Protein AF-A0A8T5Y7A7-F1 (afdb_monomer_lite)

Radius of gyration: 13.47 Å; chains: 1; bounding box: 34×18×34 Å

Structure (mmCIF, N/CA/C/O backbone):
data_AF-A0A8T5Y7A7-F1
#
_entry.id   AF-A0A8T5Y7A7-F1
#
loop_
_atom_site.group_PDB
_atom_site.id
_atom_site.type_symbol
_atom_site.label_atom_id
_atom_site.label_alt_id
_atom_site.label_comp_id
_atom_site.label_asym_id
_atom_site.label_entity_id
_atom_site.label_seq_id
_atom_site.pdbx_PDB_ins_code
_atom_site.Cartn_x
_atom_site.Cartn_y
_atom_site.Cartn_z
_atom_site.occupancy
_atom_site.B_iso_or_equiv
_atom_site.auth_seq_id
_atom_site.auth_comp_id
_atom_site.auth_asym_id
_atom_site.auth_atom_id
_atom_site.pdbx_PDB_model_num
ATOM 1 N N . MET A 1 1 ? -9.309 -0.826 -18.437 1.00 56.28 1 MET A N 1
ATOM 2 C CA . MET A 1 1 ? -7.847 -0.686 -18.276 1.00 56.28 1 MET A CA 1
ATOM 3 C C . MET A 1 1 ? -7.447 -1.759 -17.277 1.00 56.28 1 MET A C 1
ATOM 5 O O . MET A 1 1 ? -7.990 -1.749 -16.181 1.00 56.28 1 MET A O 1
ATOM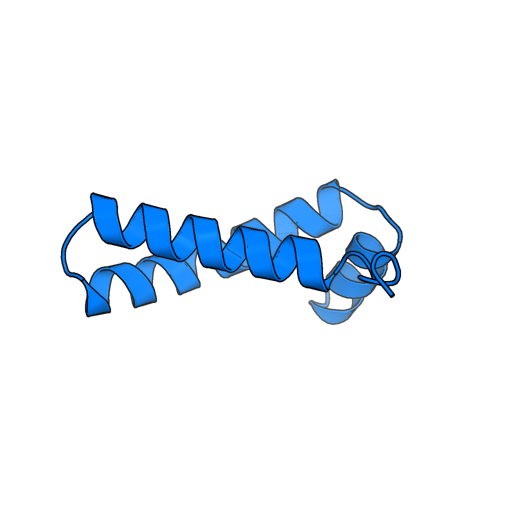 9 N N . ASP A 1 2 ? -6.684 -2.762 -17.706 1.00 76.81 2 ASP A N 1
ATOM 10 C CA . ASP A 1 2 ? -6.429 -3.977 -16.920 1.00 76.81 2 ASP A CA 1
ATOM 11 C C . ASP A 1 2 ? -5.312 -3.741 -15.892 1.00 76.81 2 ASP A C 1
ATOM 13 O O . ASP A 1 2 ? -4.322 -3.079 -16.205 1.00 76.81 2 ASP A O 1
ATOM 17 N N . ILE A 1 3 ? -5.450 -4.272 -14.671 1.00 72.44 3 ILE A N 1
ATOM 18 C CA . ILE A 1 3 ? -4.440 -4.109 -13.606 1.00 72.44 3 ILE A CA 1
ATOM 19 C C . ILE A 1 3 ? -3.084 -4.653 -14.075 1.00 72.44 3 ILE A C 1
ATOM 21 O O . ILE A 1 3 ? -2.049 -4.070 -13.758 1.00 72.44 3 ILE A O 1
ATOM 25 N N . SER A 1 4 ? -3.085 -5.708 -14.893 1.00 76.38 4 SER A N 1
ATOM 26 C CA . SER A 1 4 ? -1.872 -6.308 -15.453 1.00 76.38 4 SER A CA 1
ATOM 27 C C . SER A 1 4 ? -1.093 -5.314 -16.320 1.00 76.38 4 SER A C 1
ATOM 29 O O . SER A 1 4 ? 0.127 -5.229 -16.212 1.00 76.38 4 SER A O 1
ATOM 31 N N . SER A 1 5 ? -1.791 -4.478 -17.099 1.00 80.25 5 SER A N 1
ATOM 32 C CA . SER A 1 5 ? -1.145 -3.469 -17.950 1.00 80.25 5 SER A CA 1
ATOM 33 C C . SER A 1 5 ? -0.551 -2.314 -17.135 1.00 80.25 5 SER A C 1
ATOM 35 O O . SER A 1 5 ? 0.438 -1.712 -17.550 1.00 80.25 5 SER A O 1
ATOM 37 N N . LEU A 1 6 ? -1.145 -1.973 -15.985 1.00 78.31 6 LEU A N 1
ATOM 38 C CA . LEU A 1 6 ? -0.585 -0.979 -15.063 1.00 78.31 6 LEU A CA 1
ATOM 39 C C . LEU A 1 6 ? 0.666 -1.516 -14.365 1.00 78.31 6 LEU A C 1
ATOM 41 O O . LEU A 1 6 ? 1.620 -0.766 -14.194 1.00 78.31 6 LEU A O 1
ATOM 45 N N . VAL A 1 7 ? 0.689 -2.807 -14.013 1.00 78.19 7 VAL A N 1
ATOM 46 C CA . VAL A 1 7 ? 1.874 -3.467 -13.441 1.00 78.19 7 VAL A CA 1
ATOM 47 C C . VAL A 1 7 ? 3.038 -3.445 -14.426 1.00 78.19 7 VAL A C 1
ATOM 49 O O . VAL A 1 7 ? 4.147 -3.096 -14.032 1.00 78.19 7 VAL A O 1
ATOM 52 N N . GLU A 1 8 ? 2.811 -3.782 -15.696 1.00 80.12 8 GLU A N 1
ATOM 53 C CA . GLU A 1 8 ? 3.874 -3.766 -16.710 1.00 80.12 8 GLU A CA 1
ATOM 54 C C . GLU A 1 8 ? 4.434 -2.362 -16.936 1.00 80.12 8 GLU A C 1
ATOM 56 O O . GLU A 1 8 ? 5.651 -2.172 -16.928 1.00 80.12 8 GLU A O 1
ATOM 61 N N . ARG A 1 9 ? 3.555 -1.359 -17.040 1.00 80.81 9 ARG A N 1
ATOM 62 C CA . ARG A 1 9 ? 3.962 0.046 -17.161 1.00 80.81 9 ARG A CA 1
ATOM 63 C C . ARG A 1 9 ? 4.734 0.517 -15.932 1.00 80.81 9 ARG A C 1
ATOM 65 O O . ARG A 1 9 ? 5.831 1.051 -16.073 1.00 80.81 9 ARG A O 1
ATOM 72 N N . ALA A 1 10 ? 4.227 0.244 -14.733 1.00 78.38 10 ALA A N 1
ATOM 73 C CA . ALA A 1 10 ? 4.906 0.586 -13.489 1.00 78.38 10 ALA A CA 1
ATOM 74 C C . ALA A 1 10 ? 6.294 -0.076 -13.384 1.00 78.38 10 ALA A C 1
ATOM 76 O O . ALA A 1 10 ? 7.253 0.572 -12.975 1.00 78.38 10 ALA A O 1
ATOM 77 N N . ARG A 1 11 ? 6.440 -1.337 -13.822 1.00 73.69 11 ARG A N 1
ATOM 78 C CA . ARG A 1 11 ? 7.745 -2.027 -13.882 1.00 73.69 11 ARG A CA 1
ATOM 79 C C . ARG A 1 11 ? 8.693 -1.432 -14.922 1.00 73.69 11 ARG A C 1
ATOM 81 O O . ARG A 1 11 ? 9.900 -1.514 -14.737 1.00 73.69 11 ARG A O 1
ATOM 88 N N . SER A 1 12 ? 8.167 -0.832 -15.990 1.00 77.56 12 SER A N 1
ATOM 89 C CA . SER A 1 12 ? 8.966 -0.127 -17.002 1.00 77.56 12 SER A CA 1
ATOM 90 C C . SER A 1 12 ? 9.442 1.271 -16.576 1.00 77.56 12 SER A C 1
ATOM 92 O O . SER A 1 12 ? 10.164 1.910 -17.335 1.00 77.56 12 SER A O 1
ATOM 94 N N . GLY A 1 13 ? 9.080 1.736 -15.371 1.00 73.75 13 GLY A N 1
ATOM 95 C CA . GLY A 1 13 ? 9.447 3.061 -14.854 1.00 73.75 13 GLY A CA 1
ATOM 96 C C . GLY A 1 13 ? 8.373 4.138 -15.041 1.00 73.75 13 GLY A C 1
ATOM 97 O O . GLY A 1 13 ? 8.660 5.319 -14.878 1.00 73.75 13 GLY A O 1
ATOM 98 N N . ASP A 1 14 ? 7.138 3.756 -15.379 1.00 82.88 14 ASP A N 1
ATOM 99 C CA . ASP A 1 14 ? 6.003 4.680 -15.447 1.00 82.88 14 ASP A CA 1
ATOM 100 C C . ASP A 1 14 ? 5.478 4.988 -14.032 1.00 82.88 14 ASP A C 1
ATOM 102 O O . ASP A 1 14 ? 4.702 4.224 -13.444 1.00 82.88 14 ASP A O 1
ATOM 106 N N . GLU A 1 15 ? 5.921 6.119 -13.482 1.00 79.62 15 GLU A N 1
ATOM 107 C CA . GLU A 1 15 ? 5.525 6.604 -12.155 1.00 79.62 15 GLU A CA 1
ATOM 108 C C . GLU A 1 15 ? 4.011 6.851 -12.042 1.00 79.62 15 GLU A C 1
ATOM 110 O O . GLU A 1 15 ? 3.422 6.608 -10.988 1.00 79.62 15 GLU A O 1
ATOM 115 N N . GLU A 1 16 ? 3.344 7.274 -13.121 1.00 84.06 16 GLU A N 1
ATOM 116 C CA . GLU A 1 16 ? 1.902 7.540 -13.112 1.00 84.06 16 GLU A CA 1
ATOM 117 C C . GLU A 1 16 ? 1.105 6.232 -13.018 1.00 84.06 16 GLU A C 1
ATOM 119 O O . GLU A 1 16 ? 0.130 6.130 -12.263 1.00 84.06 16 GLU A O 1
ATOM 124 N N . ALA A 1 17 ? 1.539 5.201 -13.750 1.00 83.31 17 ALA A N 1
ATOM 125 C CA . ALA A 1 17 ? 0.964 3.865 -13.647 1.00 83.31 17 ALA A CA 1
ATOM 126 C C . ALA A 1 17 ? 1.178 3.267 -12.248 1.00 83.31 17 ALA A C 1
ATOM 128 O O . ALA A 1 17 ? 0.256 2.654 -11.700 1.00 83.31 17 ALA A O 1
ATOM 129 N N . PHE A 1 18 ? 2.353 3.487 -11.648 1.00 79.62 18 PHE A N 1
ATOM 130 C CA . PHE A 1 18 ? 2.647 3.051 -10.285 1.00 79.62 18 PHE A CA 1
ATOM 131 C C . PHE A 1 18 ? 1.769 3.769 -9.249 1.00 79.62 18 PHE A C 1
ATOM 133 O O . PHE A 1 18 ? 1.144 3.105 -8.418 1.00 79.62 18 PHE A O 1
ATOM 140 N N . CYS A 1 19 ? 1.638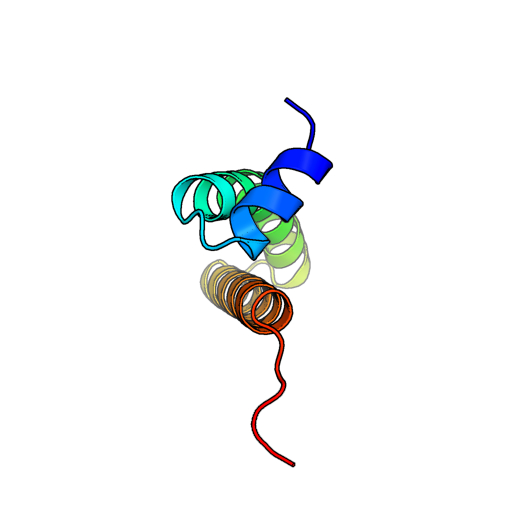 5.096 -9.338 1.00 82.06 19 CYS A N 1
ATOM 141 C CA . CYS A 1 19 ? 0.764 5.882 -8.464 1.00 82.06 19 CYS A CA 1
ATOM 142 C C . CYS A 1 19 ? -0.686 5.393 -8.521 1.00 82.06 19 CYS A C 1
ATOM 144 O O . CYS A 1 19 ? -1.271 5.118 -7.476 1.00 82.06 19 CYS A O 1
ATOM 146 N N . LYS A 1 20 ? -1.244 5.176 -9.719 1.00 84.25 20 LYS A N 1
ATOM 147 C CA . LYS A 1 20 ? -2.614 4.647 -9.875 1.00 84.25 20 LYS A CA 1
ATOM 148 C C . LYS A 1 20 ? -2.779 3.256 -9.267 1.00 84.25 20 LYS A C 1
ATOM 150 O O . LYS A 1 20 ? -3.817 2.952 -8.681 1.00 84.25 20 LYS A O 1
ATOM 155 N N . LEU A 1 21 ? -1.761 2.406 -9.390 1.00 82.06 21 LEU A N 1
ATOM 156 C CA . LEU A 1 21 ? -1.784 1.051 -8.846 1.00 82.06 21 LEU A CA 1
ATOM 157 C C . LEU A 1 21 ? -1.717 1.046 -7.311 1.00 82.06 21 LEU A C 1
ATOM 159 O O . LEU A 1 21 ? -2.432 0.276 -6.663 1.00 82.06 21 LEU A O 1
ATOM 163 N N . ILE A 1 22 ? -0.895 1.926 -6.733 1.00 79.75 22 ILE A N 1
ATOM 164 C CA . ILE A 1 22 ? -0.816 2.124 -5.287 1.00 79.75 22 ILE A CA 1
ATOM 165 C C . ILE A 1 22 ? -2.091 2.761 -4.758 1.00 79.75 22 ILE A C 1
ATOM 167 O O . ILE A 1 22 ? -2.623 2.237 -3.791 1.00 79.75 22 ILE A O 1
ATOM 171 N N . GLU A 1 23 ? -2.625 3.818 -5.368 1.00 82.19 23 GLU A N 1
ATOM 172 C CA . GLU A 1 23 ? -3.876 4.440 -4.914 1.00 82.19 23 GLU A CA 1
ATOM 173 C C . GLU A 1 23 ? -5.035 3.441 -4.900 1.00 82.19 23 GLU A C 1
ATOM 175 O O . GLU A 1 23 ? -5.732 3.329 -3.890 1.00 82.19 23 GLU A O 1
ATOM 180 N N . ALA A 1 24 ? -5.169 2.632 -5.956 1.00 82.62 24 ALA A N 1
ATOM 181 C CA . ALA A 1 24 ? -6.195 1.594 -6.036 1.00 82.62 24 ALA A CA 1
ATOM 182 C C . ALA A 1 24 ? -6.071 0.535 -4.922 1.00 82.62 24 ALA A C 1
ATOM 184 O O . ALA A 1 24 ? -7.075 -0.010 -4.460 1.00 82.62 24 ALA A O 1
ATOM 185 N N . ARG A 1 25 ? -4.848 0.231 -4.465 1.00 79.06 25 ARG A N 1
ATOM 186 C CA . ARG A 1 25 ? -4.613 -0.730 -3.373 1.00 79.06 25 ARG A CA 1
ATOM 187 C C . ARG A 1 25 ? -4.587 -0.087 -1.989 1.00 79.06 25 ARG A C 1
ATOM 189 O O . ARG A 1 25 ? -4.976 -0.746 -1.028 1.00 79.06 25 ARG A O 1
ATOM 196 N N . LYS A 1 26 ? -4.172 1.173 -1.868 1.00 79.69 26 LYS A N 1
ATOM 197 C CA . LYS A 1 26 ? -3.941 1.885 -0.604 1.00 79.69 26 LYS A CA 1
ATOM 198 C C . LYS A 1 26 ? -5.197 1.915 0.251 1.00 79.69 26 LYS A C 1
ATOM 200 O O . LYS A 1 26 ? -5.113 1.635 1.440 1.00 79.69 26 LYS A O 1
ATOM 205 N N . GLU A 1 27 ? -6.358 2.177 -0.346 1.00 81.12 27 GLU A N 1
ATOM 206 C CA . GLU A 1 27 ? -7.631 2.187 0.383 1.00 81.12 27 GLU A CA 1
ATOM 207 C C . GLU A 1 27 ? -7.977 0.802 0.959 1.00 81.12 27 GLU A C 1
ATOM 209 O O . GLU A 1 27 ? -8.401 0.684 2.110 1.00 81.12 27 GLU A O 1
ATOM 214 N N . SER A 1 28 ? -7.738 -0.261 0.187 1.00 82.12 28 SER A N 1
ATOM 215 C CA . SER A 1 28 ? -7.988 -1.640 0.622 1.00 82.12 28 SER A CA 1
ATOM 216 C C . SER A 1 28 ? -7.026 -2.061 1.732 1.00 82.12 28 SER A C 1
ATOM 218 O O . SER A 1 28 ? -7.454 -2.598 2.753 1.00 82.12 28 SER A O 1
ATOM 220 N N . VAL A 1 29 ? -5.732 -1.771 1.567 1.00 80.62 29 VAL A N 1
ATOM 221 C CA . VAL A 1 29 ? -4.700 -2.071 2.571 1.00 80.62 29 VAL A CA 1
ATOM 222 C C . VAL A 1 29 ? -4.955 -1.276 3.852 1.00 80.62 29 VAL A C 1
ATOM 224 O O . VAL A 1 29 ? -4.845 -1.836 4.937 1.00 80.62 29 VAL A O 1
ATOM 227 N N . TYR A 1 30 ? -5.384 -0.015 3.744 1.00 82.69 30 TYR A N 1
ATOM 228 C CA . TYR A 1 30 ? -5.732 0.820 4.894 1.00 82.69 30 TYR A CA 1
ATOM 229 C C . TYR A 1 30 ? -6.934 0.282 5.665 1.00 82.69 30 TYR A C 1
ATOM 231 O O . TYR A 1 30 ? -6.864 0.165 6.886 1.00 82.69 30 TYR A O 1
ATOM 239 N N . LYS A 1 31 ? -8.013 -0.114 4.978 1.00 85.31 31 LYS A N 1
ATOM 240 C CA . LYS A 1 31 ? -9.179 -0.731 5.633 1.00 85.31 31 LYS A CA 1
ATOM 241 C C . LYS A 1 31 ? -8.802 -2.012 6.376 1.00 85.31 31 LYS A C 1
ATOM 243 O O . LYS A 1 31 ? -9.258 -2.220 7.497 1.00 85.31 31 LYS A O 1
ATOM 248 N N . ILE A 1 32 ? -7.953 -2.847 5.775 1.00 84.75 32 ILE A N 1
ATOM 249 C CA . ILE A 1 32 ? -7.468 -4.077 6.409 1.00 84.75 32 ILE A CA 1
ATOM 250 C C . ILE A 1 32 ? -6.613 -3.733 7.633 1.00 84.75 32 ILE A C 1
ATOM 252 O O . ILE A 1 32 ? -6.922 -4.197 8.727 1.00 84.75 32 ILE A O 1
ATOM 256 N N . ALA A 1 33 ? -5.595 -2.884 7.482 1.00 84.69 33 ALA A N 1
ATOM 257 C CA . ALA A 1 33 ? -4.712 -2.489 8.577 1.00 84.69 33 ALA A CA 1
ATOM 258 C C . ALA A 1 33 ? -5.502 -1.880 9.746 1.00 84.69 33 ALA A C 1
ATOM 260 O O . ALA A 1 33 ? -5.335 -2.300 10.889 1.00 84.69 33 ALA A O 1
ATOM 261 N N . TYR A 1 34 ? -6.445 -0.981 9.458 1.00 84.56 34 TYR A N 1
ATOM 262 C CA . TYR A 1 34 ? -7.310 -0.371 10.464 1.00 84.56 34 TYR A CA 1
ATOM 263 C C . TYR A 1 34 ? -8.198 -1.394 11.186 1.00 84.56 34 TYR A C 1
ATOM 265 O O . TYR A 1 34 ? -8.355 -1.311 12.401 1.00 84.56 34 TYR A O 1
ATOM 273 N N . CYS A 1 35 ? -8.731 -2.399 10.485 1.00 86.06 35 CYS A N 1
ATOM 274 C CA . CYS A 1 35 ? -9.464 -3.495 11.126 1.00 86.06 35 CYS A CA 1
ATOM 275 C C . CYS A 1 35 ? -8.597 -4.298 12.109 1.00 86.06 35 CYS A C 1
ATOM 277 O O . CYS A 1 35 ? -9.113 -4.745 13.135 1.00 86.06 35 CYS A O 1
ATOM 279 N N . TYR A 1 36 ? -7.307 -4.474 11.810 1.00 81.00 36 TYR A N 1
ATOM 280 C CA . TYR A 1 36 ? -6.379 -5.236 12.649 1.00 81.00 36 TYR A CA 1
ATOM 281 C C . TYR A 1 36 ? -5.906 -4.461 13.880 1.00 81.00 36 TYR A C 1
ATOM 283 O O . TYR A 1 36 ? -5.955 -4.997 14.984 1.00 81.00 36 TYR A O 1
ATOM 291 N N . VAL A 1 37 ? -5.462 -3.213 13.715 1.00 86.00 37 VAL A N 1
ATOM 292 C CA . VAL A 1 37 ? -4.883 -2.436 14.826 1.00 86.00 37 VAL A CA 1
ATOM 293 C C . VAL A 1 37 ? -5.902 -1.568 15.562 1.00 86.00 37 VAL A C 1
ATOM 295 O O . VAL A 1 37 ? -5.658 -1.176 16.699 1.00 86.00 37 VAL A O 1
ATOM 298 N N . LYS A 1 38 ? -7.040 -1.240 14.928 1.00 83.06 38 LYS A N 1
ATOM 299 C CA . LYS A 1 38 ? -8.056 -0.277 15.410 1.00 83.06 38 LYS A CA 1
ATOM 300 C C . LYS A 1 38 ? -7.491 1.081 15.855 1.00 83.06 38 LYS A C 1
ATOM 302 O O . LYS A 1 38 ? -8.179 1.857 16.513 1.00 83.06 38 LYS A O 1
ATOM 307 N N . ASN A 1 39 ? -6.257 1.377 15.459 1.00 86.50 39 ASN A N 1
ATOM 308 C CA . ASN A 1 39 ? -5.529 2.602 15.727 1.00 86.50 39 ASN A CA 1
ATOM 309 C C . ASN A 1 39 ? -5.105 3.201 14.387 1.00 86.50 39 ASN A C 1
ATOM 311 O O . ASN A 1 39 ? -4.540 2.518 13.535 1.00 86.50 39 ASN A O 1
ATOM 315 N N . GLN A 1 40 ? -5.395 4.481 14.186 1.00 84.12 40 GLN A N 1
ATOM 316 C CA . GLN A 1 40 ? -5.085 5.165 12.939 1.00 84.12 40 GLN A CA 1
ATOM 317 C C . GLN A 1 40 ? -3.574 5.279 12.698 1.00 84.12 40 GLN A C 1
ATOM 319 O O . GLN A 1 40 ? -3.149 5.148 11.554 1.00 84.12 40 GLN A O 1
ATOM 324 N N . GLN A 1 41 ? -2.779 5.497 13.750 1.00 86.25 41 GLN A N 1
ATOM 325 C CA . GLN A 1 41 ? -1.331 5.681 13.630 1.00 86.25 41 GLN A CA 1
ATOM 326 C C . GLN A 1 41 ? -0.653 4.385 13.167 1.00 86.25 41 GLN A C 1
ATOM 328 O O . GLN A 1 41 ? -0.004 4.365 12.125 1.00 86.25 41 GLN A O 1
ATOM 333 N N . ASP A 1 42 ? -0.922 3.280 13.864 1.00 85.38 42 ASP A N 1
ATOM 334 C CA . ASP A 1 42 ? -0.359 1.968 13.526 1.00 85.38 42 ASP A CA 1
ATOM 335 C C . ASP A 1 42 ? -0.854 1.475 12.154 1.00 85.38 42 ASP A C 1
ATOM 337 O O . ASP A 1 42 ? -0.121 0.830 11.406 1.00 85.38 42 ASP A O 1
ATOM 341 N N . ALA A 1 43 ? -2.095 1.810 11.777 1.00 86.69 43 ALA A N 1
ATOM 342 C CA . ALA A 1 43 ? -2.630 1.461 10.465 1.00 86.69 43 ALA A CA 1
ATOM 343 C C . ALA A 1 43 ? -1.885 2.193 9.343 1.00 86.69 43 ALA A C 1
ATOM 345 O O . ALA A 1 43 ? -1.622 1.600 8.297 1.00 86.69 43 ALA A O 1
ATOM 346 N N . LEU A 1 44 ? -1.544 3.468 9.550 1.00 85.94 44 LEU A N 1
ATOM 347 C CA . LEU A 1 44 ? -0.765 4.248 8.590 1.00 85.94 44 LEU A CA 1
ATOM 348 C C . LEU A 1 44 ? 0.658 3.705 8.450 1.00 85.94 44 LEU A C 1
ATOM 350 O O . LEU A 1 44 ? 1.128 3.586 7.319 1.00 85.94 44 LEU A O 1
ATOM 354 N N . ASP A 1 45 ? 1.293 3.310 9.553 1.00 88.44 45 ASP A N 1
ATOM 355 C CA . ASP A 1 45 ? 2.635 2.722 9.530 1.00 88.44 45 ASP A CA 1
ATOM 356 C C . ASP A 1 45 ? 2.649 1.384 8.777 1.00 88.44 45 ASP A C 1
ATOM 358 O O . ASP A 1 45 ? 3.461 1.195 7.870 1.00 88.44 45 ASP A O 1
ATOM 362 N N . ILE A 1 46 ? 1.685 0.493 9.043 1.00 86.81 46 ILE A N 1
ATOM 363 C CA . ILE A 1 46 ? 1.551 -0.793 8.334 1.00 86.81 46 ILE A CA 1
ATOM 364 C C . ILE A 1 46 ? 1.306 -0.582 6.836 1.00 86.81 46 ILE A C 1
ATOM 366 O O . ILE A 1 46 ? 1.904 -1.261 5.999 1.00 86.81 4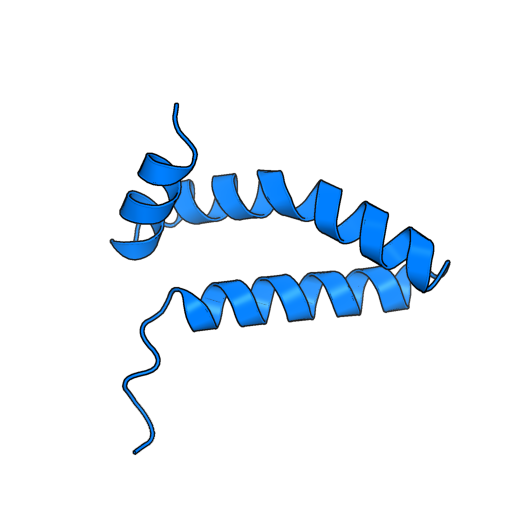6 ILE A O 1
ATOM 370 N N . VAL A 1 47 ? 0.419 0.350 6.475 1.00 87.12 47 VAL A N 1
ATOM 371 C CA . VAL A 1 47 ? 0.132 0.669 5.068 1.00 87.12 47 VAL A CA 1
ATOM 372 C C . VAL A 1 47 ? 1.373 1.227 4.385 1.00 87.12 47 VAL A C 1
ATOM 374 O O . VAL A 1 47 ? 1.684 0.816 3.268 1.00 87.12 47 VAL A O 1
ATOM 377 N N . GLY A 1 48 ? 2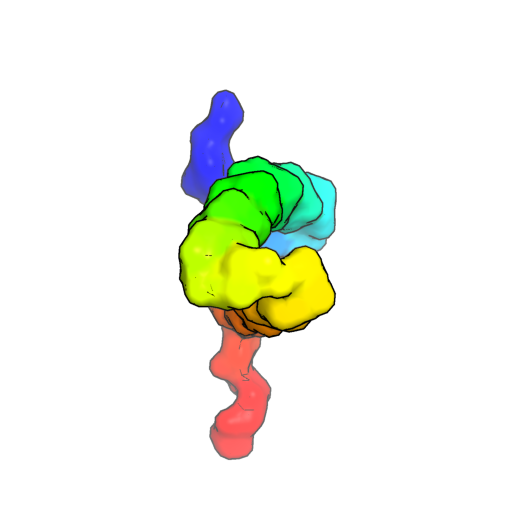.087 2.136 5.049 1.00 82.94 48 GLY A N 1
ATOM 378 C CA . GLY A 1 48 ? 3.331 2.711 4.551 1.00 82.94 48 GLY A CA 1
ATOM 379 C C . GLY A 1 48 ? 4.391 1.643 4.309 1.00 82.94 48 GLY A C 1
ATOM 380 O O . GLY A 1 48 ? 4.953 1.574 3.218 1.00 82.94 48 GLY A O 1
ATOM 381 N N . GL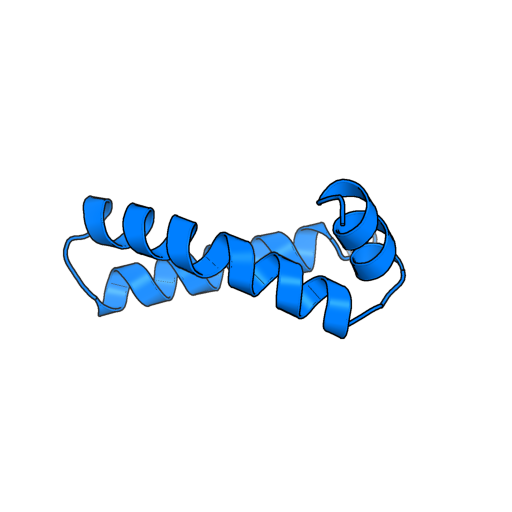U A 1 49 ? 4.606 0.752 5.276 1.00 86.62 49 GLU A N 1
ATOM 382 C CA . GLU A 1 49 ? 5.584 -0.329 5.169 1.00 86.62 49 GLU A CA 1
ATOM 383 C C . GLU A 1 49 ? 5.205 -1.346 4.079 1.00 86.62 49 GLU A C 1
ATOM 385 O O . GLU A 1 49 ? 6.063 -1.803 3.320 1.00 86.62 49 GLU A O 1
ATOM 390 N N . ALA A 1 50 ? 3.916 -1.670 3.942 1.00 84.31 50 ALA A N 1
ATOM 391 C CA . ALA A 1 50 ? 3.415 -2.556 2.894 1.00 84.31 50 ALA A CA 1
ATOM 392 C C . ALA A 1 50 ? 3.597 -1.953 1.492 1.00 84.31 50 ALA A C 1
ATOM 394 O O . ALA A 1 50 ? 4.054 -2.641 0.577 1.00 84.31 50 ALA A O 1
ATOM 395 N N . VAL A 1 51 ? 3.279 -0.665 1.324 1.00 83.00 51 VAL A N 1
ATOM 396 C CA . VAL A 1 51 ? 3.493 0.069 0.068 1.00 83.00 51 VAL A CA 1
ATOM 397 C C . VAL A 1 51 ? 4.985 0.164 -0.251 1.00 83.00 51 VAL A C 1
ATOM 399 O O . VAL A 1 51 ? 5.378 -0.071 -1.391 1.00 83.00 51 VAL A O 1
ATOM 402 N N . TYR A 1 52 ? 5.826 0.431 0.749 1.00 82.00 52 TYR A N 1
ATOM 403 C CA . TYR A 1 52 ? 7.277 0.504 0.591 1.00 82.00 52 TYR A CA 1
ATOM 404 C C . TYR A 1 52 ? 7.884 -0.841 0.174 1.00 82.00 52 TYR A C 1
ATOM 406 O O . TYR A 1 52 ? 8.645 -0.904 -0.791 1.00 82.00 52 TYR A O 1
ATOM 414 N N . LYS A 1 53 ? 7.489 -1.944 0.824 1.00 81.75 53 LYS A N 1
ATOM 415 C CA . LYS A 1 53 ? 7.900 -3.301 0.426 1.00 81.75 53 LYS A CA 1
ATOM 416 C C . LYS A 1 53 ? 7.418 -3.653 -0.979 1.00 81.75 53 LYS A C 1
ATOM 418 O O . LYS A 1 53 ? 8.171 -4.254 -1.739 1.00 81.75 53 LYS A O 1
ATOM 423 N N . ALA A 1 54 ? 6.198 -3.262 -1.349 1.00 77.44 54 ALA A N 1
ATOM 424 C CA . ALA A 1 54 ? 5.683 -3.470 -2.700 1.00 77.44 54 ALA A CA 1
ATOM 425 C C . ALA A 1 54 ? 6.479 -2.675 -3.748 1.00 77.44 54 ALA A C 1
ATOM 427 O O . ALA A 1 54 ? 6.806 -3.221 -4.800 1.00 77.44 54 ALA A O 1
ATOM 428 N N . TYR A 1 55 ? 6.846 -1.426 -3.444 1.00 76.88 55 TYR A N 1
ATOM 429 C CA . TYR A 1 55 ? 7.692 -0.597 -4.304 1.00 76.88 55 TYR A CA 1
ATOM 430 C C . TYR A 1 55 ? 9.075 -1.221 -4.505 1.00 76.88 55 TYR A C 1
ATOM 432 O O . TYR A 1 55 ? 9.499 -1.438 -5.639 1.00 76.88 55 TYR A O 1
ATOM 440 N N . ILE A 1 56 ? 9.737 -1.602 -3.409 1.00 76.06 56 ILE A N 1
ATOM 441 C CA . ILE A 1 56 ? 11.039 -2.271 -3.464 1.00 76.06 56 ILE A CA 1
ATOM 442 C C . ILE A 1 56 ? 10.944 -3.619 -4.174 1.00 76.06 56 ILE A C 1
ATOM 444 O O . ILE A 1 56 ? 11.874 -3.978 -4.869 1.00 76.06 56 ILE A O 1
ATOM 448 N N . SER A 1 57 ? 9.853 -4.372 -4.034 1.00 71.19 57 SER A N 1
ATOM 449 C CA . SER A 1 57 ? 9.695 -5.650 -4.736 1.00 71.19 57 SER A CA 1
ATOM 450 C C . SER A 1 57 ? 9.438 -5.485 -6.239 1.00 71.19 57 SER A C 1
ATOM 452 O O . SER A 1 57 ? 9.660 -6.436 -6.991 1.00 71.19 57 SER A O 1
ATOM 454 N N . MET A 1 58 ? 8.922 -4.333 -6.684 1.00 66.25 58 MET A N 1
ATOM 455 C CA . MET A 1 58 ? 8.752 -4.029 -8.111 1.00 66.25 58 MET A CA 1
ATOM 456 C C . MET A 1 58 ? 10.058 -3.572 -8.754 1.00 66.25 58 MET A C 1
ATOM 458 O O . MET A 1 58 ? 10.295 -3.902 -9.918 1.00 66.25 58 MET A O 1
ATOM 462 N N . ILE A 1 59 ? 10.911 -2.876 -8.001 1.00 66.62 59 ILE A N 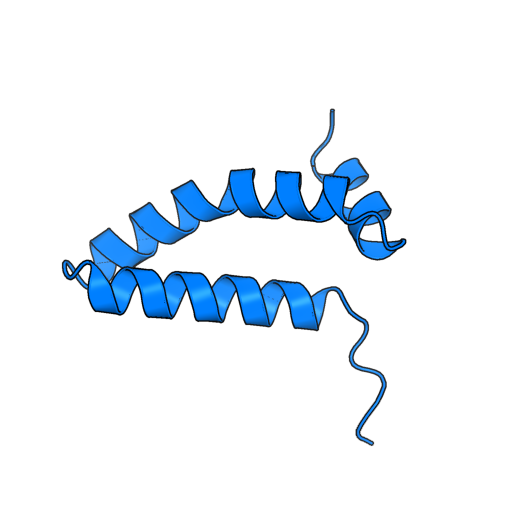1
ATOM 463 C CA . ILE A 1 59 ? 12.300 -2.634 -8.385 1.00 66.62 59 ILE A CA 1
ATOM 464 C C . ILE A 1 59 ? 13.021 -3.980 -8.250 1.00 66.62 59 ILE A C 1
ATOM 466 O O . ILE A 1 59 ? 13.055 -4.537 -7.161 1.00 66.62 59 ILE A O 1
ATOM 470 N N . PRO A 1 60 ? 13.568 -4.584 -9.314 1.00 55.75 60 PRO A N 1
ATOM 471 C CA . PRO A 1 60 ? 14.317 -5.822 -9.154 1.00 55.75 60 PRO A CA 1
ATOM 472 C C . PRO A 1 60 ? 15.470 -5.584 -8.167 1.00 55.75 60 PRO A C 1
ATOM 474 O O . PRO A 1 60 ? 16.442 -4.896 -8.475 1.00 55.75 60 PRO A O 1
ATOM 477 N N . LEU A 1 61 ? 15.334 -6.133 -6.956 1.00 52.25 61 LEU A N 1
ATOM 478 C CA . LEU A 1 61 ? 16.385 -6.244 -5.950 1.00 52.25 61 LEU A CA 1
ATOM 479 C C . LEU A 1 61 ? 17.463 -7.188 -6.500 1.00 52.25 61 LEU A C 1
ATOM 481 O O . LEU A 1 61 ? 17.502 -8.369 -6.172 1.00 52.25 61 LEU A O 1
ATOM 485 N N . GLN A 1 62 ? 18.299 -6.679 -7.401 1.00 44.62 62 GLN A N 1
ATOM 486 C CA . GLN A 1 62 ? 19.464 -7.384 -7.941 1.00 44.62 62 GLN A CA 1
ATOM 487 C C . GLN A 1 62 ? 20.784 -6.758 -7.477 1.00 44.62 62 GLN A C 1
ATOM 489 O O . GLN A 1 62 ? 21.840 -7.017 -8.044 1.00 44.62 62 GLN A O 1
ATOM 494 N N . ILE A 1 63 ? 20.733 -5.926 -6.441 1.00 47.31 63 ILE A N 1
ATOM 495 C CA . ILE A 1 63 ? 21.905 -5.318 -5.820 1.00 47.31 63 ILE A CA 1
ATOM 496 C C . ILE A 1 63 ? 21.890 -5.796 -4.368 1.00 47.31 63 ILE A C 1
ATOM 498 O O . ILE A 1 63 ? 20.813 -5.845 -3.781 1.00 47.31 63 ILE A O 1
ATOM 502 N N . TRP A 1 64 ? 23.053 -6.168 -3.833 1.00 42.16 64 TRP A N 1
ATOM 503 C CA . TRP A 1 64 ? 23.294 -6.905 -2.578 1.00 42.16 64 TRP A CA 1
ATOM 504 C C . TRP A 1 64 ? 23.281 -8.443 -2.712 1.00 42.16 64 TRP A C 1
ATOM 506 O O . TRP A 1 64 ? 22.544 -9.145 -2.021 1.00 42.16 64 TRP A O 1
ATOM 516 N N . SER A 1 65 ? 24.153 -8.949 -3.598 1.00 41.06 65 SER A N 1
ATOM 517 C CA . SER A 1 65 ? 24.950 -10.156 -3.313 1.00 41.06 65 SER A CA 1
ATOM 518 C C . SER A 1 65 ? 26.211 -9.766 -2.550 1.00 41.06 65 SER A C 1
ATOM 520 O O . SER A 1 65 ? 26.631 -8.594 -2.687 1.00 41.06 65 SER A O 1
#

Sequence (65 aa):
MDISSLVERARSGDEEAFCKLIEARKESVYKIAYCYVKNQQDALDIVGEAVYKAYISMIPLQIWS

Secondary structure (DSSP, 8-state):
--HHHHHHHHHTT-HHHHHHHHHHHHHHHHHHHHHHH--HHHHHHHHHHHHHHHHHHHS------

pLDDT: mean 77.56, std 11.22, range [41.06, 88.44]

Foldseek 3Di:
DDLVVLLVCVLVVNVVSLVVNLVVCLVVQLVVLCVVPVDNVRSVVSSVVVSVVVNVVSVPPPPDD